Protein AF-A0A7W1K3K5-F1 (afdb_monomer_lite)

Radius of gyration: 16.91 Å; chains: 1; bounding box: 43×19×52 Å

Foldseek 3Di:
DDADDECPDPQHFHDDPPDPSHGDDGDQKDWDADPVDRQQIWMAGCAFPDPDPPDPRRRVRNVCVRVVHTHGDGDDPVSCVVPDPDDDDDDDD

Secondary structure (DSSP, 8-state):
------SSSSS--EE-TTTT--EEE--S-EEE--SS-GGG-EEE-SS-S-S-TTSTTSSTTHHHHHTT--EE---SHHHHHHH-S--------

Sequence (93 aa):
HPLGGDEQTVSKAGFEGDGPFDVCVIPSWRVVYDLASLDDSMGILPTGESGNPASPHWNDQTSAWAAGALRSLPFTRAAVEAAATERLTIVPG

pLDDT: mean 95.58, std 4.64, range [76.56, 98.69]

Structure (mmCIF, N/CA/C/O backbone):
data_AF-A0A7W1K3K5-F1
#
_entry.id   AF-A0A7W1K3K5-F1
#
loop_
_atom_site.group_PDB
_atom_site.id
_atom_site.type_symbol
_atom_site.label_atom_id
_atom_site.label_alt_id
_atom_site.label_comp_id
_atom_site.label_asym_id
_atom_site.label_entity_id
_atom_site.label_seq_id
_atom_site.pdbx_PDB_ins_code
_atom_site.Cartn_x
_atom_site.Cartn_y
_atom_site.Cartn_z
_atom_site.occupancy
_atom_site.B_iso_or_equiv
_atom_site.auth_seq_id
_atom_site.auth_comp_id
_atom_site.auth_asym_id
_atom_site.auth_atom_id
_atom_site.pdbx_PDB_model_num
ATOM 1 N N . HIS A 1 1 ? 13.439 -5.982 -6.225 1.00 83.62 1 HIS A N 1
ATOM 2 C CA . HIS A 1 1 ? 12.496 -6.671 -7.133 1.00 83.62 1 HIS A CA 1
ATOM 3 C C . HIS A 1 1 ? 12.589 -6.010 -8.499 1.00 83.62 1 HIS A C 1
ATOM 5 O O . HIS A 1 1 ? 12.710 -4.790 -8.506 1.00 83.62 1 HIS A O 1
ATOM 11 N N . PRO A 1 2 ? 12.582 -6.755 -9.617 1.00 89.38 2 PRO A N 1
ATOM 12 C CA . PRO A 1 2 ? 12.499 -6.138 -10.939 1.00 89.38 2 PRO A CA 1
ATOM 13 C C . PRO A 1 2 ? 11.149 -5.427 -11.093 1.00 89.38 2 PRO A C 1
ATOM 15 O O . PRO A 1 2 ? 10.135 -5.923 -10.600 1.00 89.38 2 PRO A O 1
ATOM 18 N N . LEU A 1 3 ? 11.143 -4.275 -11.759 1.00 93.38 3 LEU A N 1
ATOM 19 C CA . LEU A 1 3 ? 9.948 -3.480 -12.035 1.00 93.38 3 LEU A CA 1
ATOM 20 C C . LEU A 1 3 ? 9.895 -3.163 -13.530 1.00 93.38 3 LEU A C 1
ATOM 22 O O . LEU A 1 3 ? 10.931 -2.969 -14.159 1.00 93.38 3 LEU A O 1
ATOM 26 N N . GLY A 1 4 ? 8.687 -3.138 -14.087 1.00 93.00 4 GLY A N 1
ATOM 27 C CA . GLY A 1 4 ? 8.441 -2.601 -15.424 1.00 93.00 4 GLY A CA 1
ATOM 28 C C . GLY A 1 4 ? 8.021 -1.132 -15.370 1.00 93.00 4 GLY A C 1
ATOM 29 O O . GLY A 1 4 ? 7.714 -0.611 -14.298 1.00 93.00 4 GLY A O 1
ATOM 30 N N . GLY A 1 5 ? 7.939 -0.513 -16.547 1.00 94.38 5 GLY A N 1
ATOM 31 C CA . GLY A 1 5 ? 7.616 0.903 -16.705 1.00 94.38 5 GLY A CA 1
ATOM 32 C C . GLY A 1 5 ? 8.853 1.797 -16.762 1.00 94.38 5 GLY A C 1
ATOM 33 O O . GLY A 1 5 ? 9.984 1.327 -16.694 1.00 94.38 5 GLY A O 1
ATOM 34 N N . ASP A 1 6 ? 8.605 3.088 -16.923 1.00 93.56 6 ASP A N 1
ATOM 35 C CA . ASP A 1 6 ? 9.595 4.164 -16.955 1.00 93.56 6 ASP A CA 1
ATOM 36 C C . ASP A 1 6 ? 9.014 5.439 -16.309 1.00 93.56 6 ASP A C 1
ATOM 38 O O . ASP A 1 6 ? 7.967 5.403 -15.650 1.00 93.56 6 ASP A O 1
ATOM 42 N N . GLU A 1 7 ? 9.689 6.577 -16.475 1.00 93.50 7 GLU A N 1
ATOM 43 C CA . GLU A 1 7 ? 9.258 7.870 -15.936 1.00 93.50 7 GLU A CA 1
ATOM 44 C C . GLU A 1 7 ? 7.902 8.363 -16.479 1.00 93.50 7 GLU A C 1
ATOM 46 O O . GLU A 1 7 ? 7.200 9.108 -15.790 1.00 93.50 7 GLU A O 1
ATOM 51 N N . GLN A 1 8 ? 7.534 7.943 -17.689 1.00 94.88 8 GLN A N 1
ATOM 52 C CA . GLN A 1 8 ? 6.404 8.444 -18.471 1.00 94.88 8 GLN A CA 1
ATOM 53 C C . GLN A 1 8 ? 5.224 7.458 -18.526 1.00 94.88 8 GLN A C 1
ATOM 55 O O . GLN A 1 8 ? 4.114 7.829 -18.908 1.00 94.88 8 GLN A O 1
ATOM 60 N N . THR A 1 9 ? 5.422 6.200 -18.131 1.00 96.19 9 THR A N 1
ATOM 61 C CA . THR A 1 9 ? 4.329 5.222 -18.010 1.00 96.19 9 THR A CA 1
ATOM 62 C C . THR A 1 9 ? 3.493 5.407 -16.737 1.00 96.19 9 THR A C 1
ATOM 64 O O . THR A 1 9 ? 3.984 5.843 -15.699 1.00 96.19 9 THR A O 1
ATOM 67 N N . VAL A 1 10 ? 2.224 4.976 -16.781 1.00 95.94 10 VAL A N 1
ATOM 68 C CA . VAL A 1 10 ? 1.323 4.957 -15.607 1.00 95.94 10 VAL A CA 1
ATOM 69 C C . VAL A 1 10 ? 1.896 4.104 -14.468 1.00 95.94 10 VAL A C 1
ATOM 71 O O . VAL A 1 10 ? 1.861 4.504 -13.305 1.00 95.94 10 VAL A O 1
ATOM 74 N N . SER A 1 11 ? 2.463 2.939 -14.798 1.00 94.81 11 SER A N 1
ATOM 75 C CA . SER A 1 11 ? 3.220 2.115 -13.852 1.00 94.81 11 SER A CA 1
ATOM 76 C C . SER A 1 11 ? 4.626 2.691 -13.670 1.00 94.81 11 SER A C 1
ATOM 78 O O . SER A 1 11 ? 5.600 2.092 -14.113 1.00 94.81 11 SER A O 1
ATOM 80 N N . LYS A 1 12 ? 4.723 3.873 -13.050 1.00 95.31 12 LYS A N 1
ATOM 81 C CA . LYS A 1 12 ? 5.972 4.638 -12.969 1.00 95.31 12 LYS A CA 1
ATOM 82 C C . LYS A 1 12 ? 7.106 3.853 -12.302 1.00 95.31 12 LYS A C 1
ATOM 84 O O . LYS A 1 12 ? 6.965 3.396 -11.164 1.00 95.31 12 LYS A O 1
ATOM 89 N N . ALA A 1 13 ? 8.239 3.792 -12.993 1.00 95.44 13 ALA A N 1
ATOM 90 C CA . ALA A 1 13 ? 9.501 3.236 -12.515 1.00 95.44 13 ALA A CA 1
ATOM 91 C C . ALA A 1 13 ? 10.661 4.045 -13.122 1.00 95.44 13 ALA A C 1
ATOM 93 O O . ALA A 1 13 ? 11.297 3.634 -14.086 1.00 95.44 13 ALA A O 1
ATOM 94 N N . GLY A 1 14 ? 10.874 5.255 -12.603 1.00 94.75 14 GLY A N 1
ATOM 95 C CA . GLY A 1 14 ? 11.881 6.180 -13.122 1.00 94.75 14 GLY A CA 1
ATOM 96 C C . GLY A 1 14 ? 13.298 5.764 -12.737 1.00 94.75 14 GLY A C 1
ATOM 97 O O . GLY A 1 14 ? 13.523 5.307 -11.617 1.00 94.75 14 GLY A O 1
ATOM 98 N N . PHE A 1 15 ? 14.233 5.965 -13.656 1.00 93.06 15 PHE A N 1
ATOM 99 C CA . PHE A 1 15 ? 15.665 5.699 -13.526 1.00 93.06 15 PHE A CA 1
ATOM 100 C C . PHE A 1 15 ? 16.456 6.891 -14.083 1.00 93.06 15 PHE A C 1
ATOM 102 O O . PHE A 1 15 ? 15.912 7.710 -14.826 1.00 93.06 15 PHE A O 1
ATOM 109 N N . GLU A 1 16 ? 17.740 6.990 -13.749 1.00 87.94 16 GLU A N 1
ATOM 110 C CA . GLU A 1 16 ? 18.628 8.013 -14.318 1.00 87.94 16 GLU A CA 1
ATOM 111 C C . GLU A 1 16 ? 19.023 7.639 -15.759 1.00 87.94 16 GLU A C 1
ATOM 113 O O . GLU A 1 16 ? 19.381 6.493 -16.039 1.00 87.94 16 GLU A O 1
ATOM 118 N N . GLY A 1 17 ? 18.900 8.586 -16.697 1.00 77.00 17 GLY A N 1
ATOM 119 C CA . GLY A 1 17 ? 18.941 8.318 -18.145 1.00 77.00 17 GLY A CA 1
ATOM 120 C C . GLY A 1 17 ? 20.314 7.949 -18.722 1.00 77.00 17 GLY A C 1
ATOM 121 O O . GLY A 1 17 ? 20.389 7.429 -19.833 1.00 77.00 17 GLY A O 1
ATOM 122 N N . ASP A 1 18 ? 21.387 8.211 -17.985 1.00 79.62 18 ASP A N 1
ATOM 123 C CA . ASP A 1 18 ? 22.781 7.900 -18.314 1.00 79.62 18 ASP A CA 1
ATOM 124 C C . ASP A 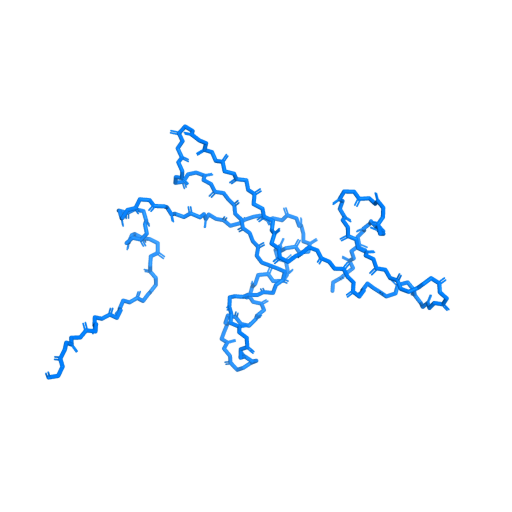1 18 ? 23.347 6.724 -17.492 1.00 79.62 18 ASP A C 1
ATOM 126 O O . ASP A 1 18 ? 24.512 6.350 -17.659 1.00 79.62 18 ASP A O 1
ATOM 130 N N . GLY A 1 19 ? 22.516 6.111 -16.640 1.00 76.56 19 GLY A N 1
ATOM 131 C CA . GLY A 1 19 ? 22.875 5.021 -15.737 1.00 76.56 19 GLY A CA 1
ATOM 132 C C . GLY A 1 19 ? 22.321 3.641 -16.132 1.00 76.56 19 GLY A C 1
ATOM 133 O O . GLY A 1 19 ? 21.698 3.473 -17.180 1.00 76.56 19 GLY A O 1
ATOM 134 N N . PRO A 1 20 ? 22.527 2.616 -15.284 1.00 82.81 20 PRO A N 1
ATOM 135 C CA . PRO A 1 20 ? 22.152 1.217 -15.537 1.00 82.81 20 PRO A CA 1
ATOM 136 C C . PRO A 1 20 ? 20.634 0.912 -15.528 1.00 82.81 20 PRO A C 1
ATOM 138 O O . PRO A 1 20 ? 20.250 -0.235 -15.320 1.00 82.81 20 PRO A O 1
ATOM 141 N N . PHE A 1 21 ? 19.762 1.896 -15.781 1.00 88.31 21 PHE A N 1
ATOM 142 C CA . PHE A 1 21 ? 18.295 1.768 -15.695 1.00 88.31 21 PHE A CA 1
ATOM 143 C C . PHE A 1 21 ? 17.779 1.317 -14.312 1.00 88.31 21 PHE A C 1
ATOM 145 O O . PHE A 1 21 ? 16.660 0.814 -14.190 1.00 88.31 21 PHE A O 1
ATOM 152 N N . ASP A 1 22 ? 18.574 1.519 -13.256 1.00 91.56 22 ASP A N 1
ATOM 153 C CA . ASP A 1 22 ? 18.166 1.224 -11.883 1.00 91.56 22 ASP A CA 1
ATOM 154 C C . ASP A 1 22 ? 17.051 2.179 -11.444 1.00 91.56 22 ASP A C 1
ATOM 156 O O . ASP A 1 22 ? 17.191 3.404 -11.475 1.00 91.56 22 ASP A O 1
ATOM 160 N N . VAL A 1 23 ? 15.925 1.604 -11.020 1.00 93.44 23 VAL A N 1
ATOM 161 C CA . VAL A 1 23 ? 14.743 2.368 -10.619 1.00 93.44 23 VAL A CA 1
ATOM 162 C C . VAL A 1 23 ? 15.024 3.121 -9.318 1.00 93.44 23 VAL A C 1
ATOM 164 O O . VAL A 1 23 ? 15.203 2.510 -8.264 1.00 93.44 23 VAL A O 1
ATOM 167 N N . CYS A 1 24 ? 14.997 4.450 -9.380 1.00 91.94 24 CYS A N 1
ATOM 168 C CA . CYS A 1 24 ? 15.215 5.350 -8.247 1.00 91.94 24 CYS A CA 1
ATOM 169 C C . CYS A 1 24 ? 13.960 6.149 -7.856 1.00 91.94 24 CYS A C 1
ATOM 171 O O . CYS A 1 24 ? 13.898 6.693 -6.753 1.00 91.94 24 CYS A O 1
ATOM 173 N N . VAL A 1 25 ? 12.931 6.189 -8.715 1.00 94.75 25 VAL A N 1
ATOM 174 C CA . VAL A 1 25 ? 11.672 6.905 -8.451 1.00 94.75 25 VAL A CA 1
ATOM 175 C C . VAL A 1 25 ? 10.464 6.007 -8.708 1.00 94.75 25 VAL A C 1
ATOM 177 O O . VAL A 1 25 ? 10.226 5.562 -9.830 1.00 94.75 25 VAL A O 1
ATOM 180 N N . ILE A 1 26 ? 9.647 5.805 -7.671 1.00 96.75 26 ILE A N 1
ATOM 181 C CA . ILE A 1 26 ? 8.432 4.977 -7.695 1.00 96.75 26 ILE A CA 1
ATOM 182 C C . ILE A 1 26 ? 7.253 5.672 -6.991 1.00 96.75 26 ILE A C 1
ATOM 184 O O . ILE A 1 26 ? 7.468 6.596 -6.204 1.00 96.75 26 ILE A O 1
ATOM 188 N N . PRO A 1 27 ? 5.999 5.240 -7.229 1.00 96.62 27 PRO A N 1
ATOM 189 C CA . PRO A 1 27 ? 4.843 5.707 -6.467 1.00 96.62 27 PRO A CA 1
ATOM 190 C C . PRO A 1 27 ? 4.971 5.432 -4.964 1.00 96.62 27 PRO A C 1
ATOM 192 O O . PRO A 1 27 ? 5.243 4.303 -4.556 1.00 96.62 27 PRO A O 1
ATOM 195 N N . SER A 1 28 ? 4.696 6.447 -4.142 1.00 96.12 28 SER A N 1
ATOM 196 C CA . SER A 1 28 ? 4.721 6.339 -2.677 1.00 96.12 28 SER A CA 1
ATOM 197 C C . SER A 1 28 ? 3.539 5.556 -2.103 1.00 96.12 28 SER A C 1
ATOM 199 O O . SER A 1 28 ? 3.665 4.951 -1.045 1.00 96.12 28 SER A O 1
ATOM 201 N N . TRP A 1 29 ? 2.391 5.558 -2.780 1.00 97.88 29 TRP A N 1
ATOM 202 C CA . TRP A 1 29 ? 1.192 4.839 -2.3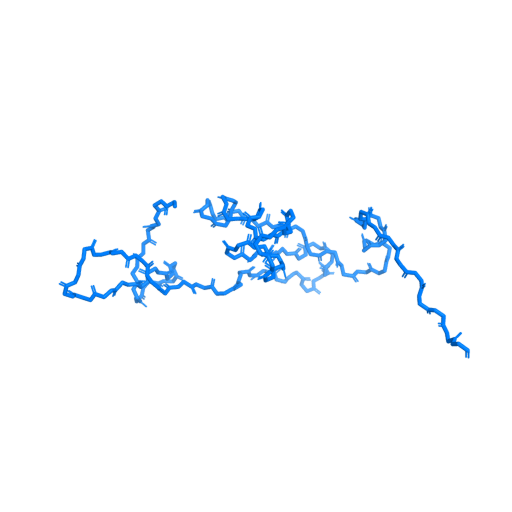61 1.00 97.88 29 TRP A CA 1
ATOM 203 C C . TRP A 1 29 ? 0.315 4.545 -3.579 1.00 97.88 29 TRP A C 1
ATOM 205 O O . TRP A 1 29 ? 0.197 5.378 -4.479 1.00 97.88 29 TRP A O 1
ATOM 215 N N . ARG A 1 30 ? -0.285 3.354 -3.628 1.00 98.19 30 ARG A N 1
ATOM 216 C CA . ARG A 1 30 ? -1.291 2.976 -4.634 1.00 98.19 30 ARG A CA 1
ATOM 217 C C . ARG A 1 30 ? -2.602 2.705 -3.917 1.00 98.19 30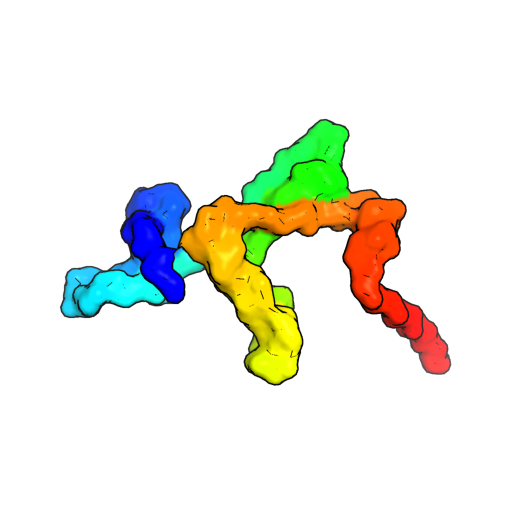 ARG A C 1
ATOM 219 O O . ARG A 1 30 ? -2.581 1.981 -2.925 1.00 98.19 30 ARG A O 1
ATOM 226 N N . VAL A 1 31 ? -3.707 3.270 -4.407 1.00 98.31 31 VAL A N 1
ATOM 227 C CA . VAL A 1 31 ? -5.016 3.194 -3.740 1.00 98.31 31 VAL A CA 1
ATOM 228 C C . VAL A 1 31 ? -6.156 3.136 -4.741 1.00 98.31 31 VAL A C 1
ATOM 230 O O . VAL A 1 31 ? -6.118 3.803 -5.773 1.00 98.31 31 VAL A O 1
ATOM 233 N N . VAL A 1 32 ? -7.188 2.381 -4.383 1.00 98.50 32 VAL A N 1
ATOM 234 C CA . VAL A 1 32 ? -8.512 2.380 -4.998 1.00 98.50 32 VAL A CA 1
ATOM 235 C C . VAL A 1 32 ? -9.535 2.584 -3.882 1.00 98.50 32 VAL A C 1
ATOM 237 O O . VAL A 1 32 ? -9.537 1.831 -2.910 1.00 98.50 32 VAL A O 1
ATOM 240 N N . TYR A 1 33 ? -10.392 3.595 -4.023 1.00 98.56 33 TYR A N 1
ATOM 241 C CA . TYR A 1 33 ? -11.493 3.849 -3.095 1.00 98.56 33 TYR A CA 1
ATOM 242 C C . TYR A 1 33 ? -12.810 3.390 -3.707 1.00 98.56 33 TYR A C 1
ATOM 244 O O . TYR A 1 33 ? -13.189 3.874 -4.777 1.00 98.56 33 TYR A O 1
ATOM 252 N N . ASP A 1 34 ? -13.520 2.506 -3.013 1.00 98.44 34 ASP A N 1
ATOM 253 C CA . ASP A 1 34 ? -14.906 2.187 -3.340 1.00 98.44 34 ASP A CA 1
ATOM 254 C C . ASP A 1 34 ? -15.823 3.152 -2.575 1.00 98.44 34 ASP A C 1
ATOM 256 O O . ASP A 1 34 ? -15.935 3.120 -1.351 1.00 98.44 34 ASP A O 1
ATOM 260 N N . LEU A 1 35 ? -16.454 4.072 -3.306 1.00 98.06 35 LEU A N 1
ATOM 261 C CA . LEU A 1 35 ? -17.314 5.096 -2.710 1.00 98.06 35 LEU A CA 1
ATOM 262 C C . LEU A 1 35 ? -18.704 4.572 -2.322 1.00 98.06 35 LEU A C 1
ATOM 264 O O . LEU A 1 35 ? -19.419 5.262 -1.597 1.00 98.06 35 LEU A O 1
ATOM 268 N N . ALA A 1 36 ? -19.099 3.387 -2.793 1.00 98.25 36 ALA A N 1
ATOM 269 C CA . ALA A 1 36 ? -20.305 2.712 -2.327 1.00 98.25 36 ALA A CA 1
ATOM 270 C C . ALA A 1 36 ? -20.051 1.972 -1.003 1.00 98.25 36 ALA A C 1
ATOM 272 O O . ALA A 1 36 ? -20.959 1.873 -0.178 1.00 98.25 36 ALA A O 1
ATOM 273 N N . SER A 1 37 ? -18.820 1.497 -0.788 1.00 97.50 37 SER A N 1
ATOM 274 C CA . SER A 1 37 ? -18.398 0.794 0.424 1.00 97.50 37 SER A CA 1
ATOM 275 C C . SER A 1 37 ? -16.921 1.052 0.719 1.00 97.50 37 SER A C 1
ATOM 277 O O . SER A 1 37 ? -16.033 0.387 0.194 1.00 97.50 37 SER A O 1
ATOM 279 N N . LEU A 1 38 ? -16.631 2.008 1.607 1.00 98.38 38 LEU A N 1
ATOM 280 C CA . LEU A 1 38 ? -15.239 2.360 1.911 1.00 98.38 38 LEU A CA 1
ATOM 281 C C . LEU A 1 38 ? -14.442 1.201 2.533 1.00 98.38 38 LEU A C 1
ATOM 283 O O . LEU A 1 38 ? -13.224 1.190 2.384 1.00 98.38 38 LEU A O 1
ATOM 287 N N . ASP A 1 39 ? -15.104 0.228 3.164 1.00 98.44 39 ASP A N 1
ATOM 288 C CA . ASP A 1 39 ? -14.464 -0.980 3.706 1.00 98.44 39 ASP A CA 1
ATOM 289 C C . ASP A 1 39 ? -13.901 -1.912 2.619 1.00 98.44 39 ASP A C 1
ATOM 291 O O . ASP A 1 39 ? -12.987 -2.686 2.903 1.00 98.44 39 ASP A O 1
ATOM 295 N N . ASP A 1 40 ? -14.382 -1.790 1.377 1.00 98.19 40 ASP A N 1
ATOM 296 C CA . ASP A 1 40 ? -13.884 -2.529 0.209 1.00 98.19 40 ASP A CA 1
ATOM 297 C C . ASP A 1 40 ? -12.755 -1.775 -0.525 1.00 98.19 40 ASP A C 1
ATOM 299 O O . ASP A 1 40 ? -12.272 -2.203 -1.577 1.00 98.19 40 ASP A O 1
ATOM 303 N N . SER A 1 41 ? -12.297 -0.646 0.032 1.00 98.69 41 SER A N 1
ATOM 304 C CA . SER A 1 41 ? -11.149 0.092 -0.495 1.00 98.69 41 SER A CA 1
ATOM 305 C C . SER A 1 41 ? -9.858 -0.701 -0.320 1.00 98.69 41 SER A C 1
ATOM 307 O O . SER A 1 41 ? -9.661 -1.447 0.642 1.00 98.69 41 SER A O 1
ATOM 309 N N . MET A 1 42 ? -8.927 -0.490 -1.243 1.00 98.62 42 MET A N 1
ATOM 310 C CA . MET A 1 42 ? -7.678 -1.237 -1.306 1.00 98.62 42 MET A CA 1
ATOM 311 C C . MET A 1 42 ? -6.503 -0.281 -1.474 1.00 98.62 42 MET A C 1
ATOM 313 O O . MET A 1 42 ? -6.584 0.687 -2.226 1.00 98.62 42 MET A O 1
ATOM 317 N N . GLY A 1 43 ? -5.374 -0.560 -0.832 1.00 98.38 43 GLY A N 1
ATOM 318 C CA . GLY A 1 43 ? -4.157 0.214 -1.029 1.00 98.38 43 GLY A CA 1
ATOM 319 C C . GLY A 1 43 ? -2.910 -0.455 -0.484 1.00 98.38 43 GLY A C 1
ATOM 320 O O . GLY A 1 43 ? -2.975 -1.480 0.191 1.00 98.38 43 GLY A O 1
ATOM 321 N N . ILE A 1 44 ? -1.751 0.084 -0.856 1.00 98.62 44 ILE A N 1
ATOM 322 C CA . ILE A 1 44 ? -0.462 -0.535 -0.540 1.00 98.62 44 ILE A CA 1
ATOM 323 C C . ILE A 1 44 ? 0.702 0.452 -0.643 1.00 98.62 44 ILE A C 1
ATOM 325 O O . ILE A 1 44 ? 0.773 1.262 -1.575 1.00 98.62 44 ILE A O 1
ATOM 329 N N . LEU A 1 45 ? 1.630 0.362 0.308 1.00 98.38 45 LEU A N 1
ATOM 330 C CA . LEU A 1 45 ? 2.890 1.106 0.314 1.00 98.38 45 LEU A CA 1
ATOM 331 C C . LEU A 1 45 ? 3.990 0.309 -0.415 1.00 98.38 45 LEU A C 1
ATOM 333 O O . LEU A 1 45 ? 3.968 -0.920 -0.388 1.00 98.38 45 LEU A O 1
ATOM 337 N N . PRO A 1 46 ? 4.974 0.969 -1.053 1.00 97.12 46 PRO A N 1
ATOM 338 C CA . PRO A 1 46 ? 6.102 0.300 -1.710 1.00 97.12 46 PRO A CA 1
ATOM 339 C C . PRO A 1 46 ? 7.010 -0.470 -0.745 1.00 97.12 46 PRO A C 1
ATOM 341 O O . PRO A 1 46 ? 7.747 -1.361 -1.171 1.00 97.12 46 PRO A O 1
ATOM 344 N N . THR A 1 47 ? 6.961 -0.149 0.548 1.00 96.81 47 THR A N 1
ATOM 345 C CA . THR A 1 47 ? 7.732 -0.817 1.597 1.00 96.81 47 THR A CA 1
ATOM 346 C C . THR A 1 47 ? 6.827 -1.386 2.680 1.00 96.81 47 THR A C 1
ATOM 348 O O . THR A 1 47 ? 6.362 -2.507 2.545 1.00 96.81 47 THR A O 1
ATOM 351 N N . GLY A 1 48 ? 6.566 -0.622 3.725 1.00 97.44 48 GLY A N 1
ATOM 352 C CA . GLY A 1 48 ? 5.709 -0.917 4.861 1.00 97.44 48 GLY A CA 1
ATOM 353 C C . GLY A 1 48 ? 5.451 0.394 5.599 1.00 97.44 48 GLY A C 1
ATOM 354 O O . GLY A 1 48 ? 5.976 1.441 5.210 1.00 97.44 48 GLY A O 1
ATOM 355 N N . GLU A 1 49 ? 4.597 0.393 6.616 1.00 97.31 49 GLU A N 1
ATOM 356 C CA . GLU A 1 49 ? 4.212 1.635 7.297 1.00 97.31 49 GLU A CA 1
ATOM 357 C C . GLU A 1 49 ? 5.300 2.217 8.212 1.00 97.31 49 GLU A C 1
ATOM 359 O O . GLU A 1 49 ? 5.215 3.379 8.610 1.00 97.31 49 GLU A O 1
ATOM 364 N N . SER A 1 50 ? 6.322 1.434 8.562 1.00 98.12 50 SER A N 1
ATOM 365 C CA . SER A 1 50 ? 7.376 1.866 9.475 1.00 98.12 50 SER A CA 1
ATOM 366 C C . SER A 1 50 ? 8.571 2.455 8.733 1.00 98.12 50 SER A C 1
ATOM 368 O O . SER A 1 50 ? 9.090 1.856 7.800 1.00 98.12 50 SER A O 1
ATOM 370 N N . GLY A 1 51 ? 9.091 3.578 9.236 1.00 97.44 51 GLY A N 1
ATOM 371 C CA . GLY A 1 51 ? 10.386 4.140 8.832 1.00 97.44 51 GLY A CA 1
ATOM 372 C C . GLY A 1 51 ? 11.600 3.562 9.582 1.00 97.44 51 GLY A C 1
ATOM 373 O O . GLY A 1 51 ? 12.732 3.945 9.304 1.00 97.44 51 GLY A O 1
ATOM 374 N N . ASN A 1 52 ? 11.385 2.678 10.561 1.00 98.31 52 ASN A N 1
ATOM 375 C CA . ASN A 1 52 ? 12.445 2.041 11.347 1.00 98.31 52 ASN A CA 1
ATOM 376 C C . ASN A 1 52 ? 12.845 0.684 10.731 1.00 98.31 52 ASN A C 1
ATOM 378 O O . ASN A 1 52 ? 12.000 -0.212 10.757 1.00 98.31 52 ASN A O 1
ATOM 382 N N . PRO A 1 53 ? 14.106 0.480 10.290 1.00 97.69 53 PRO A N 1
ATOM 383 C CA . PRO A 1 53 ? 14.582 -0.789 9.722 1.00 97.69 53 PRO A CA 1
ATOM 384 C C . PRO A 1 53 ? 14.481 -2.010 10.644 1.00 97.69 53 PRO A C 1
ATOM 386 O O . PRO A 1 53 ? 14.508 -3.137 10.162 1.00 97.69 53 PRO A O 1
ATOM 389 N N . ALA A 1 54 ? 14.387 -1.807 11.961 1.00 98.06 54 ALA A N 1
ATOM 390 C CA . ALA A 1 54 ? 14.213 -2.891 12.929 1.00 98.06 54 ALA A CA 1
ATOM 391 C C . ALA A 1 54 ? 12.743 -3.309 13.123 1.00 98.06 54 ALA A C 1
ATOM 393 O O . ALA A 1 54 ? 12.471 -4.285 13.817 1.00 98.06 54 ALA A O 1
ATOM 394 N N . SER A 1 55 ? 11.788 -2.566 12.557 1.00 98.31 55 SER A N 1
ATOM 395 C CA . SER A 1 55 ? 10.368 -2.904 12.643 1.00 98.31 55 SER A CA 1
ATOM 396 C C . SER A 1 55 ? 10.024 -4.058 11.698 1.00 98.31 55 SER A C 1
ATOM 398 O O . SER A 1 55 ? 10.485 -4.045 10.553 1.00 98.31 55 SER A O 1
ATOM 400 N N . PRO A 1 56 ? 9.145 -4.998 12.099 1.00 97.88 56 PRO A N 1
ATOM 401 C CA . PRO A 1 56 ? 8.598 -5.989 11.170 1.00 97.88 56 PRO A CA 1
ATOM 402 C C . PRO A 1 56 ? 7.837 -5.347 10.000 1.00 97.88 56 PRO A C 1
ATOM 404 O O . PRO A 1 56 ? 7.698 -5.968 8.955 1.00 97.88 56 PRO A O 1
ATOM 407 N N . HIS A 1 57 ? 7.406 -4.093 10.150 1.00 98.06 57 HIS A N 1
ATOM 408 C CA . HIS A 1 57 ? 6.641 -3.343 9.158 1.00 98.06 57 HIS A CA 1
ATOM 409 C C . HIS A 1 57 ? 7.477 -2.351 8.341 1.00 98.06 57 HIS A C 1
ATOM 411 O O . HIS A 1 57 ? 6.962 -1.378 7.794 1.00 98.06 57 HIS A O 1
ATOM 417 N N . TRP A 1 58 ? 8.799 -2.527 8.315 1.00 98.44 58 TRP A N 1
ATOM 418 C CA . TRP A 1 58 ? 9.694 -1.709 7.493 1.00 98.44 58 TRP A CA 1
ATOM 419 C C . TRP A 1 58 ? 9.493 -1.960 5.992 1.00 98.44 58 TRP A C 1
ATOM 421 O O . TRP A 1 58 ? 9.515 -1.025 5.195 1.00 98.44 58 TRP A O 1
ATOM 431 N N . ASN A 1 59 ? 9.314 -3.222 5.593 1.00 97.94 59 ASN A N 1
ATOM 432 C CA . ASN A 1 59 ? 9.307 -3.656 4.190 1.00 97.94 59 ASN A CA 1
ATOM 433 C C . ASN A 1 59 ? 8.385 -4.862 3.917 1.00 97.94 59 ASN A C 1
ATOM 435 O O . ASN A 1 59 ? 8.559 -5.572 2.924 1.00 97.94 59 ASN A O 1
ATOM 439 N N . ASP A 1 60 ? 7.409 -5.112 4.787 1.00 98.06 60 ASP A N 1
ATOM 440 C CA . ASP A 1 60 ? 6.504 -6.265 4.721 1.00 98.06 60 ASP A CA 1
ATOM 441 C C . ASP A 1 60 ? 5.542 -6.239 3.519 1.00 98.06 60 ASP A C 1
ATOM 443 O O . ASP A 1 60 ? 5.019 -7.279 3.118 1.00 98.06 60 ASP A O 1
ATOM 447 N N . GLN A 1 61 ? 5.350 -5.084 2.878 1.00 98.38 61 GLN A N 1
ATOM 448 C CA . GLN A 1 61 ? 4.499 -4.919 1.693 1.00 98.38 61 GLN A CA 1
ATOM 449 C C . GLN A 1 61 ? 5.288 -4.920 0.374 1.00 98.38 61 GLN A C 1
ATOM 451 O O . GLN A 1 61 ? 4.675 -5.055 -0.687 1.00 98.38 61 GLN A O 1
ATOM 456 N N . THR A 1 62 ? 6.628 -4.835 0.395 1.00 97.56 62 THR A N 1
ATOM 457 C CA . THR A 1 62 ? 7.455 -4.631 -0.813 1.00 97.56 62 THR A CA 1
ATOM 458 C C . THR A 1 62 ? 7.198 -5.662 -1.908 1.00 97.56 62 THR A C 1
ATOM 460 O O . THR A 1 62 ? 7.042 -5.305 -3.077 1.00 97.56 62 THR A O 1
ATOM 463 N N . SER A 1 63 ? 7.121 -6.945 -1.547 1.00 97.12 63 SER A N 1
ATOM 464 C CA . SER A 1 63 ? 6.908 -8.014 -2.533 1.00 97.12 63 SER A CA 1
ATOM 465 C C . SER A 1 63 ? 5.521 -7.931 -3.178 1.00 97.12 63 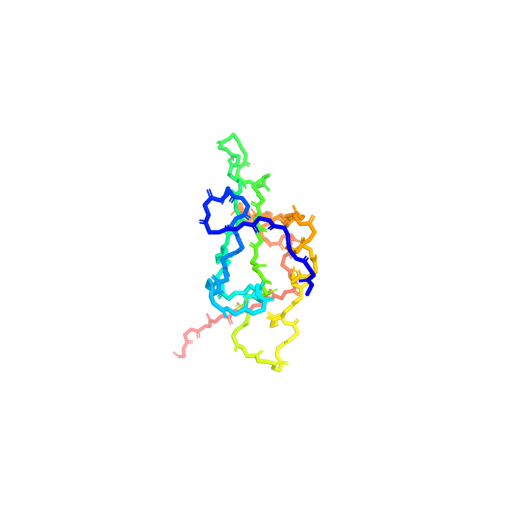SER A C 1
ATOM 467 O O . SER A 1 63 ? 5.399 -8.064 -4.395 1.00 97.12 63 SER A O 1
ATOM 469 N N . ALA A 1 64 ? 4.483 -7.667 -2.379 1.00 97.88 64 ALA A N 1
ATOM 470 C CA . ALA A 1 64 ? 3.114 -7.520 -2.865 1.00 97.88 64 ALA A CA 1
ATOM 471 C C . ALA A 1 64 ? 2.969 -6.272 -3.750 1.00 97.88 64 ALA A C 1
ATOM 473 O O . ALA A 1 64 ? 2.377 -6.344 -4.826 1.00 97.88 64 ALA A O 1
ATOM 474 N N . TRP A 1 65 ? 3.592 -5.158 -3.358 1.00 97.94 65 TRP A N 1
ATOM 475 C CA . TRP A 1 65 ? 3.610 -3.935 -4.154 1.00 97.94 65 TRP A CA 1
ATOM 476 C C . TRP A 1 65 ? 4.320 -4.141 -5.494 1.00 97.94 65 TRP A C 1
ATOM 478 O O . TRP A 1 65 ? 3.802 -3.735 -6.535 1.00 97.94 65 TRP A O 1
ATOM 488 N N . ALA A 1 66 ? 5.473 -4.817 -5.504 1.00 96.44 66 ALA A N 1
ATOM 489 C CA . ALA A 1 66 ? 6.207 -5.105 -6.737 1.00 96.44 66 ALA A CA 1
ATOM 490 C C . ALA A 1 66 ? 5.405 -6.006 -7.692 1.00 96.44 66 ALA A C 1
ATOM 492 O O . ALA A 1 66 ? 5.483 -5.835 -8.905 1.00 96.44 66 ALA A O 1
ATOM 493 N N . ALA A 1 67 ? 4.589 -6.914 -7.149 1.00 96.19 67 ALA A N 1
ATOM 494 C CA . ALA A 1 67 ? 3.675 -7.762 -7.912 1.00 96.19 67 ALA A CA 1
ATOM 495 C C . ALA A 1 6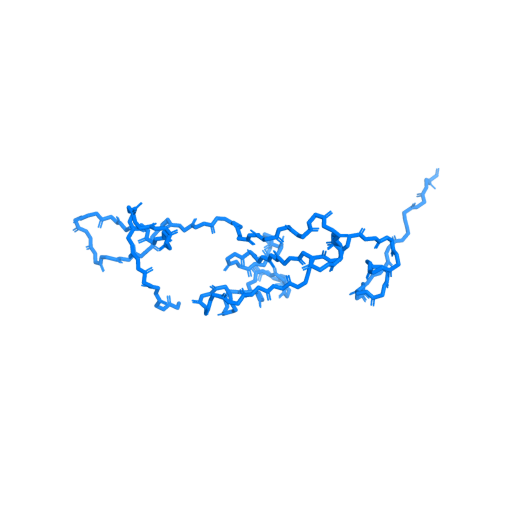7 ? 2.370 -7.059 -8.344 1.00 96.19 67 ALA A C 1
ATOM 497 O O . ALA A 1 67 ? 1.543 -7.671 -9.014 1.00 96.19 67 ALA A O 1
ATOM 498 N N . GLY A 1 68 ? 2.155 -5.796 -7.956 1.00 96.00 68 GLY A N 1
ATOM 499 C CA . GLY A 1 68 ? 0.928 -5.052 -8.260 1.00 96.00 68 GLY A CA 1
ATOM 500 C C . GLY A 1 68 ? -0.289 -5.457 -7.419 1.00 96.00 68 GLY A C 1
ATOM 501 O O . GLY A 1 68 ? -1.404 -5.051 -7.736 1.00 96.00 68 GLY A O 1
ATOM 502 N N . ALA A 1 69 ? -0.096 -6.235 -6.351 1.00 97.88 69 ALA A N 1
ATOM 503 C CA . ALA A 1 69 ? -1.160 -6.581 -5.417 1.00 97.88 69 ALA A CA 1
ATOM 504 C C . ALA A 1 69 ? -1.512 -5.388 -4.513 1.00 97.88 69 ALA A C 1
ATOM 506 O O . ALA A 1 69 ? -0.697 -4.492 -4.299 1.00 97.88 69 ALA A O 1
ATOM 507 N N . LEU A 1 70 ? -2.725 -5.395 -3.959 1.00 98.06 70 LEU A N 1
ATOM 508 C CA . LEU A 1 70 ? -3.213 -4.399 -3.004 1.00 98.06 70 LEU A CA 1
ATOM 509 C C . LEU A 1 70 ? -3.616 -5.085 -1.691 1.00 98.06 70 LEU A C 1
ATOM 511 O O . LEU A 1 70 ? -3.881 -6.288 -1.674 1.00 98.06 70 LEU A O 1
ATOM 515 N N . ARG A 1 71 ? -3.696 -4.322 -0.597 1.00 97.75 71 ARG A N 1
ATOM 516 C CA . ARG A 1 71 ? -4.198 -4.787 0.706 1.00 97.75 71 ARG A CA 1
ATOM 517 C C . ARG A 1 71 ? -5.507 -4.080 1.047 1.00 97.75 71 ARG A C 1
ATOM 519 O O . ARG A 1 71 ? -5.728 -2.963 0.592 1.00 97.75 71 ARG A O 1
ATOM 526 N N . SER A 1 72 ? -6.346 -4.716 1.859 1.00 97.81 72 SER A N 1
ATOM 527 C CA . SER A 1 72 ? -7.578 -4.110 2.380 1.00 97.81 72 SER A CA 1
ATOM 528 C C . SER A 1 72 ? -7.282 -2.852 3.195 1.00 97.81 72 SER A C 1
ATOM 530 O O . SER A 1 72 ? -6.376 -2.865 4.033 1.00 97.81 72 SER A O 1
ATOM 532 N N . LEU A 1 73 ? -8.078 -1.805 2.995 1.00 97.56 73 LEU A N 1
ATOM 533 C CA . LEU A 1 73 ? -8.073 -0.576 3.787 1.00 97.56 73 LEU A CA 1
ATOM 534 C C . LEU A 1 73 ? -9.389 -0.468 4.577 1.00 97.56 73 LEU A C 1
ATOM 536 O O . LEU A 1 73 ? -10.286 0.258 4.153 1.00 97.56 73 LEU A O 1
ATOM 540 N N . PRO A 1 74 ? -9.526 -1.179 5.714 1.00 97.81 74 PRO A N 1
ATOM 541 C CA . PRO A 1 74 ? -10.737 -1.105 6.527 1.00 97.81 74 PRO A CA 1
ATOM 542 C C . PRO A 1 74 ? -10.972 0.333 7.003 1.00 97.81 74 PRO A C 1
ATOM 544 O O . PRO A 1 74 ? -10.038 1.004 7.451 1.00 97.81 74 PRO A O 1
ATOM 547 N N . PHE A 1 75 ? -12.216 0.802 6.923 1.00 98.25 75 PHE A N 1
ATOM 548 C CA . PHE A 1 75 ? -12.565 2.199 7.177 1.00 98.25 75 PHE A CA 1
ATOM 549 C C . PHE A 1 75 ? -13.518 2.356 8.360 1.00 98.25 75 PHE A C 1
ATOM 551 O O . PHE A 1 75 ? -13.287 3.172 9.256 1.00 98.25 75 PHE A O 1
ATOM 558 N N . THR A 1 76 ? -14.603 1.584 8.386 1.00 98.50 76 THR A N 1
ATOM 559 C CA . THR A 1 76 ? -15.557 1.626 9.486 1.00 98.50 76 THR A CA 1
ATOM 560 C C . THR A 1 76 ? -14.894 1.147 10.767 1.00 98.50 76 THR A C 1
ATOM 562 O O . THR A 1 76 ? -14.010 0.290 10.770 1.00 98.50 76 THR A O 1
ATOM 565 N N . ARG A 1 77 ? -15.356 1.675 11.905 1.00 97.81 77 ARG A N 1
ATOM 566 C CA . ARG A 1 77 ? -14.844 1.268 13.218 1.00 97.81 77 ARG A CA 1
ATOM 567 C C . ARG A 1 77 ? -14.892 -0.250 13.400 1.00 97.81 77 ARG A C 1
ATOM 569 O O . ARG A 1 77 ? -13.925 -0.820 13.884 1.00 97.81 77 ARG A O 1
ATOM 576 N N . ALA A 1 78 ? -15.985 -0.894 12.996 1.00 98.25 78 ALA A N 1
ATOM 577 C CA . ALA A 1 78 ? -16.127 -2.340 13.112 1.00 98.25 78 ALA A CA 1
ATOM 578 C C . ALA A 1 78 ? -15.086 -3.091 12.265 1.00 98.25 78 ALA A C 1
ATOM 580 O O . ALA A 1 78 ? -14.449 -4.009 12.776 1.00 98.25 78 ALA A O 1
ATOM 581 N N . ALA A 1 79 ? -14.867 -2.677 11.012 1.00 98.31 79 ALA A N 1
ATOM 582 C CA . ALA A 1 79 ? -13.868 -3.288 10.139 1.00 98.31 79 ALA A CA 1
ATOM 583 C C . ALA A 1 79 ? -12.438 -3.082 10.663 1.00 98.31 79 ALA A C 1
ATOM 585 O O . ALA A 1 79 ? -11.653 -4.028 10.707 1.00 98.31 79 ALA A O 1
ATOM 586 N N . VAL A 1 80 ? -12.113 -1.871 11.127 1.00 98.12 80 VAL A N 1
ATOM 587 C CA . VAL A 1 80 ? -10.804 -1.560 11.725 1.00 98.12 80 VAL A CA 1
ATOM 588 C C . VAL A 1 80 ? -10.574 -2.390 12.984 1.00 98.12 80 VAL A C 1
ATOM 590 O O . VAL A 1 80 ? -9.511 -2.979 13.146 1.00 98.12 80 VAL A O 1
ATOM 593 N N . GLU A 1 81 ? -11.566 -2.474 13.872 1.00 97.81 81 GLU A N 1
ATOM 594 C CA . GLU A 1 81 ? -11.455 -3.259 15.102 1.00 97.81 81 GLU A CA 1
ATOM 595 C C . GLU A 1 81 ? -11.331 -4.764 14.831 1.00 97.81 81 GLU A C 1
ATOM 597 O O . GLU A 1 81 ? -10.626 -5.440 15.577 1.00 97.81 81 GLU A O 1
ATOM 602 N N . ALA A 1 82 ? -11.963 -5.277 13.770 1.00 97.75 82 ALA A N 1
ATOM 603 C CA . ALA A 1 82 ? -11.843 -6.672 13.352 1.00 97.75 82 ALA A CA 1
ATOM 604 C C . ALA A 1 82 ? -10.482 -6.993 12.707 1.00 97.75 82 ALA A C 1
ATOM 606 O O . ALA A 1 82 ? -9.976 -8.100 12.872 1.00 97.75 82 ALA A O 1
ATOM 607 N N . ALA A 1 83 ? -9.891 -6.040 11.980 1.00 97.31 83 ALA A N 1
ATOM 608 C CA . ALA A 1 83 ? -8.596 -6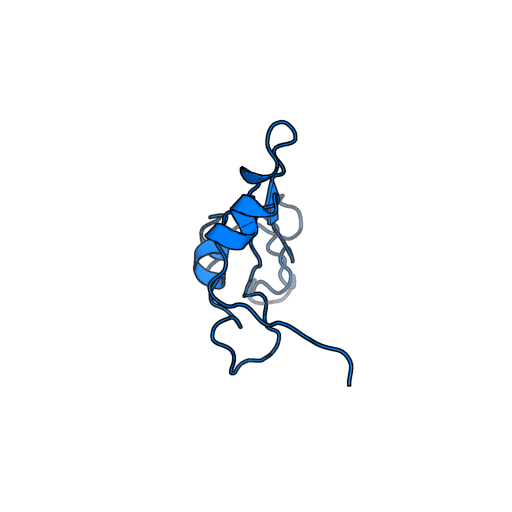.202 11.318 1.00 97.31 83 ALA A CA 1
ATOM 609 C C . ALA A 1 83 ? -7.390 -5.887 12.223 1.00 97.31 83 ALA A C 1
ATOM 611 O O . ALA A 1 83 ? -6.257 -6.211 11.866 1.00 97.31 83 ALA A O 1
ATOM 612 N N . ALA A 1 84 ? -7.606 -5.232 13.368 1.00 97.12 84 ALA A N 1
ATOM 613 C CA . ALA A 1 84 ? -6.539 -4.809 14.266 1.00 97.12 84 ALA A CA 1
ATOM 614 C C . ALA A 1 84 ? -5.770 -6.005 14.853 1.00 97.12 84 ALA A C 1
ATOM 616 O O . ALA A 1 84 ? -6.351 -6.904 15.457 1.00 97.12 84 ALA A O 1
ATOM 617 N N . THR A 1 85 ? -4.444 -5.972 14.737 1.00 96.19 85 THR A N 1
ATOM 618 C CA . THR A 1 85 ? -3.541 -6.945 15.373 1.00 96.19 85 THR A CA 1
ATOM 619 C C . THR A 1 85 ? -3.152 -6.534 16.793 1.00 96.19 85 THR A C 1
ATOM 621 O O . THR A 1 85 ? -2.886 -7.391 17.632 1.00 96.19 85 THR A O 1
ATOM 624 N N . GLU A 1 86 ? -3.152 -5.230 17.082 1.00 96.19 86 GLU A N 1
ATOM 625 C CA . GLU A 1 86 ? -2.777 -4.653 18.372 1.00 96.19 86 GLU A CA 1
ATOM 626 C C . GLU A 1 86 ? -3.733 -3.519 18.773 1.00 96.19 86 GLU A C 1
ATOM 628 O O . GLU A 1 86 ? -4.335 -2.851 17.929 1.00 96.19 86 GLU A O 1
ATOM 633 N N . ARG A 1 87 ? -3.879 -3.283 20.084 1.00 96.25 87 ARG A N 1
ATOM 634 C CA . ARG A 1 87 ? -4.713 -2.205 20.635 1.00 96.25 87 ARG A CA 1
ATOM 635 C C . ARG A 1 87 ? -4.013 -1.536 21.812 1.00 96.25 87 ARG A C 1
ATOM 637 O O . ARG A 1 87 ? -3.731 -2.181 22.817 1.00 96.25 87 ARG A O 1
ATOM 644 N N . LEU A 1 88 ? -3.817 -0.223 21.712 1.00 96.69 88 LEU A N 1
ATOM 645 C CA . LEU A 1 88 ? -3.259 0.618 22.769 1.00 96.69 88 LEU A CA 1
ATOM 646 C C . LEU A 1 88 ? -4.321 1.606 23.261 1.00 96.69 88 LEU A C 1
ATOM 648 O O . LEU A 1 88 ? -4.933 2.311 22.463 1.00 96.69 88 LEU A O 1
ATOM 652 N N . THR A 1 89 ? -4.527 1.676 24.578 1.00 97.00 89 THR A N 1
ATOM 653 C CA . THR A 1 89 ? -5.348 2.724 25.206 1.00 97.00 89 THR A CA 1
ATOM 654 C C . THR A 1 89 ? -4.424 3.716 25.891 1.00 97.00 89 THR A C 1
ATOM 656 O O . THR A 1 89 ? -3.664 3.337 26.778 1.00 97.00 89 THR A O 1
ATOM 659 N N . ILE A 1 90 ? -4.492 4.980 25.481 1.00 96.62 90 ILE A N 1
ATOM 660 C CA . ILE A 1 90 ? -3.728 6.071 26.088 1.00 96.62 90 ILE A CA 1
ATOM 661 C C . ILE A 1 90 ? -4.679 6.830 27.010 1.00 96.62 90 ILE A C 1
ATOM 663 O O . ILE A 1 90 ? -5.704 7.339 26.557 1.00 96.62 90 ILE A O 1
ATOM 667 N N . VAL A 1 91 ? -4.353 6.879 28.300 1.00 96.31 91 VAL A N 1
ATOM 668 C CA . VAL A 1 91 ? -5.116 7.625 29.307 1.00 96.31 91 VAL A CA 1
ATOM 669 C C . VAL A 1 91 ? -4.350 8.886 29.716 1.00 96.31 91 VAL A C 1
ATOM 671 O O . VAL A 1 91 ? -3.117 8.861 29.720 1.00 96.31 91 VAL A O 1
ATOM 674 N N . PRO A 1 92 ? -5.041 9.990 30.049 1.00 95.44 92 PRO A N 1
ATOM 675 C CA . PRO A 1 92 ? -4.405 11.139 30.688 1.00 95.44 92 PRO A CA 1
ATOM 676 C C . PRO A 1 92 ? -3.733 10.745 32.012 1.00 95.44 92 PRO A C 1
ATOM 678 O O . PRO A 1 92 ? -4.208 9.833 32.692 1.00 95.44 92 PRO A O 1
ATOM 681 N N . GLY A 1 93 ? -2.639 11.435 32.350 1.00 81.81 93 GLY A N 1
ATOM 682 C CA . GLY A 1 93 ? -1.953 11.317 33.643 1.00 81.81 93 GLY A CA 1
ATOM 683 C C . GLY A 1 93 ? -2.609 12.131 34.748 1.00 81.81 93 GLY A C 1
ATOM 684 O O . GLY A 1 93 ? -3.298 13.124 34.417 1.00 81.81 93 GLY A O 1
#